Protein AF-E0VRS6-F1 (afdb_monomer_lite)

pLDDT: mean 79.09, std 10.43, range [53.69, 94.56]

Organism: Pediculus humanus subsp. corporis (NCBI:txid121224)

Secondary structure (DSSP, 8-state):
-HHHHHHHHHHHHHHHHHHHHHHHHHHHHHTTT-STTHHHHHHHHTTS-GGG---HHHHHS-SEEEEEEEEE-TTSPEEEEEEEEE-HHHHHHHHHHHHHHHHHHHHHHHHHHHHHHHHHHHH-TTHHHHHHHHH-TTS-HHHHHHHHHHS-HHHH--

Sequence (158 aa):
RHKLYALRYFFCEALCLVNIIGQLILMNNFFDGEFFSYGLRVMSFSNQPQEDRFDPMVYIFPRVTKCTFQKFGASGSIQTHDSLCILPLNIVNEKTYIFLWFWYIILATLLSALLIYRAVILAAPSVRPYILHRRNRMIPFDIAKAVSRKTDVGDWWI

Radius of gyration: 27.82 Å; chains: 1; bounding box: 61×30×82 Å

InterPro domains:
  IPR000990 Innexin [PF00876] (2-158)
  IPR000990 Innexin [PR01262] (9-23)
  IPR000990 Innexin [PR01262] (60-69)
  IPR000990 Innexin [PR01262] (85-101)
  IPR000990 Innexin [PS51013] (1-158)
  IPR000990 Innexin [PTHR11893] (4-141)

Structure (mmCIF, N/CA/C/O backbone):
data_AF-E0VRS6-F1
#
_entry.id   AF-E0VRS6-F1
#
loop_
_atom_site.group_PDB
_atom_site.id
_atom_site.type_symbol
_atom_site.label_atom_id
_atom_site.label_alt_id
_atom_site.label_comp_id
_atom_site.label_asym_id
_atom_site.label_entity_id
_atom_site.label_seq_id
_atom_site.pdbx_PDB_ins_code
_atom_site.Cartn_x
_atom_site.Cartn_y
_atom_site.Cartn_z
_atom_site.occupancy
_atom_site.B_iso_or_equiv
_atom_site.auth_seq_id
_atom_site.auth_comp_id
_atom_site.auth_asym_id
_atom_site.auth_atom_id
_atom_site.pdbx_PDB_model_num
ATOM 1 N N . ARG A 1 1 ? 29.070 -11.353 -14.156 1.00 55.56 1 ARG A N 1
ATOM 2 C CA . ARG A 1 1 ? 28.902 -11.139 -12.694 1.00 55.56 1 ARG A CA 1
ATOM 3 C C . ARG A 1 1 ? 27.833 -10.077 -12.388 1.00 55.56 1 ARG A C 1
ATOM 5 O O . ARG A 1 1 ? 26.964 -10.353 -11.574 1.00 55.56 1 ARG A O 1
ATOM 12 N N . HIS A 1 2 ? 27.809 -8.944 -13.102 1.00 69.56 2 HIS A N 1
ATOM 13 C CA . HIS A 1 2 ? 26.842 -7.846 -12.900 1.00 69.56 2 HIS A CA 1
ATOM 14 C C . HIS A 1 2 ? 25.370 -8.187 -13.231 1.00 69.56 2 HIS A C 1
ATOM 16 O O . HIS A 1 2 ? 24.470 -7.775 -12.507 1.00 69.56 2 HIS A O 1
ATOM 22 N N . LYS A 1 3 ? 25.107 -9.042 -14.233 1.00 68.38 3 LYS A N 1
ATOM 23 C CA . LYS A 1 3 ? 23.742 -9.511 -14.577 1.00 68.38 3 LYS A CA 1
ATOM 24 C C . LYS A 1 3 ? 23.002 -10.187 -13.421 1.00 68.38 3 LYS A C 1
ATOM 26 O O . LYS A 1 3 ? 21.825 -9.934 -13.199 1.00 68.38 3 LYS A O 1
ATOM 31 N N . LEU A 1 4 ? 23.702 -11.051 -12.685 1.00 76.81 4 LEU A N 1
ATOM 32 C CA . LEU A 1 4 ? 23.122 -11.794 -11.566 1.00 76.81 4 LEU A CA 1
ATOM 33 C C . LEU A 1 4 ? 22.774 -10.861 -10.399 1.00 76.81 4 LEU A C 1
ATOM 35 O O . LEU A 1 4 ? 21.781 -11.087 -9.718 1.00 76.81 4 LEU A O 1
ATOM 39 N N . TYR A 1 5 ? 23.569 -9.809 -10.189 1.00 79.31 5 TYR A N 1
ATOM 40 C CA . TYR A 1 5 ? 23.283 -8.786 -9.185 1.00 79.31 5 TYR A CA 1
ATOM 41 C C . TYR A 1 5 ? 22.017 -7.998 -9.543 1.00 79.31 5 TYR A C 1
ATOM 43 O O . TYR A 1 5 ? 21.110 -7.914 -8.720 1.00 79.31 5 TYR A O 1
ATOM 51 N N . ALA A 1 6 ? 21.907 -7.521 -10.788 1.00 76.38 6 ALA A N 1
ATOM 52 C CA . ALA A 1 6 ? 20.716 -6.818 -11.268 1.00 76.38 6 ALA A CA 1
ATOM 53 C C . ALA A 1 6 ? 19.447 -7.693 -11.193 1.00 76.38 6 ALA A C 1
ATOM 55 O O . ALA A 1 6 ? 18.408 -7.229 -10.732 1.00 76.38 6 ALA A O 1
ATOM 56 N N . LEU A 1 7 ? 19.541 -8.979 -11.564 1.00 79.31 7 LEU A N 1
ATOM 57 C CA . LEU A 1 7 ? 18.423 -9.924 -11.459 1.00 79.31 7 LEU A CA 1
ATOM 58 C C . LEU A 1 7 ? 17.988 -10.148 -10.001 1.00 79.31 7 LEU A C 1
ATOM 60 O O . LEU A 1 7 ? 16.798 -10.105 -9.702 1.00 79.31 7 LEU A O 1
ATOM 64 N N . ARG A 1 8 ? 18.944 -10.362 -9.084 1.00 84.81 8 ARG A N 1
ATOM 65 C CA . ARG A 1 8 ? 18.659 -10.517 -7.645 1.00 84.81 8 ARG A CA 1
ATOM 66 C C . ARG A 1 8 ? 18.030 -9.261 -7.052 1.00 84.81 8 ARG A C 1
ATOM 68 O O . ARG A 1 8 ? 17.135 -9.368 -6.222 1.00 84.81 8 ARG A O 1
ATOM 75 N N . TYR A 1 9 ? 18.482 -8.089 -7.485 1.00 84.69 9 TYR A N 1
ATOM 76 C CA . TYR A 1 9 ? 17.936 -6.820 -7.030 1.00 84.69 9 TYR A CA 1
ATOM 77 C C . TYR A 1 9 ? 16.493 -6.623 -7.507 1.00 84.69 9 TYR A C 1
ATOM 79 O O . TYR A 1 9 ? 15.621 -6.347 -6.690 1.00 84.69 9 TYR A O 1
ATOM 87 N N . PHE A 1 10 ? 16.212 -6.883 -8.787 1.00 83.75 10 PHE A N 1
ATOM 88 C CA . PHE A 1 10 ? 14.848 -6.845 -9.321 1.00 83.75 10 PHE A CA 1
ATOM 89 C C . PHE A 1 10 ? 13.918 -7.844 -8.617 1.00 83.75 10 PHE A C 1
ATOM 91 O O . PHE A 1 10 ? 12.785 -7.514 -8.280 1.00 83.75 10 PHE A O 1
ATOM 98 N N . PHE A 1 11 ? 14.413 -9.052 -8.337 1.00 87.56 11 PHE A N 1
ATOM 99 C CA . PHE A 1 11 ? 13.663 -10.049 -7.576 1.00 87.56 11 PHE A CA 1
ATOM 100 C C . PHE A 1 11 ? 13.345 -9.574 -6.150 1.00 87.56 11 PHE A C 1
ATOM 102 O O . PHE A 1 11 ? 12.219 -9.736 -5.688 1.00 87.56 11 PHE A O 1
ATOM 109 N N . CYS A 1 12 ? 14.304 -8.942 -5.469 1.00 90.44 12 CYS A N 1
ATOM 110 C CA . CYS A 1 12 ? 14.086 -8.356 -4.147 1.00 90.44 12 CYS A CA 1
ATOM 111 C C . CYS A 1 12 ? 13.010 -7.259 -4.185 1.00 90.44 12 CYS A C 1
ATOM 113 O O . CYS A 1 12 ? 12.115 -7.240 -3.347 1.00 90.44 12 CYS A O 1
ATOM 115 N N . GLU A 1 13 ? 13.032 -6.388 -5.194 1.00 88.88 13 GLU A N 1
ATOM 116 C CA . GLU A 1 13 ? 12.003 -5.353 -5.342 1.00 88.88 13 GLU A CA 1
ATOM 117 C C . GLU A 1 13 ? 10.617 -5.921 -5.636 1.00 88.88 13 GLU A C 1
ATOM 119 O O . GLU A 1 13 ? 9.629 -5.437 -5.083 1.00 88.88 13 GLU A O 1
ATOM 124 N N . ALA A 1 14 ? 10.536 -6.974 -6.451 1.00 88.81 14 ALA A N 1
ATOM 125 C CA . ALA A 1 14 ? 9.286 -7.688 -6.672 1.00 88.81 14 ALA A CA 1
ATOM 126 C C . ALA A 1 14 ? 8.756 -8.301 -5.364 1.00 88.81 14 ALA A C 1
ATOM 128 O O . ALA A 1 14 ? 7.570 -8.170 -5.067 1.00 88.81 14 ALA A O 1
ATOM 129 N N . LEU A 1 15 ? 9.626 -8.899 -4.541 1.00 93.31 15 LEU A N 1
ATOM 130 C CA . LEU A 1 15 ? 9.251 -9.404 -3.216 1.00 93.31 15 LEU A CA 1
ATOM 131 C C . LEU A 1 15 ? 8.773 -8.288 -2.280 1.00 93.31 15 LEU A C 1
ATOM 133 O O . LEU A 1 15 ? 7.792 -8.483 -1.567 1.00 93.31 15 LEU A O 1
ATOM 137 N N . CYS A 1 16 ? 9.409 -7.114 -2.301 1.00 93.06 16 CYS A N 1
ATOM 138 C CA . CYS A 1 16 ? 8.945 -5.951 -1.542 1.00 93.06 16 CYS A CA 1
ATOM 139 C C . CYS A 1 16 ? 7.541 -5.510 -1.981 1.00 93.06 16 CYS A C 1
ATOM 141 O O . CYS A 1 16 ? 6.705 -5.200 -1.133 1.00 93.06 16 CYS A O 1
ATOM 143 N N . LEU A 1 17 ? 7.253 -5.526 -3.286 1.00 91.62 17 LEU A N 1
ATOM 144 C CA . LEU A 1 17 ? 5.925 -5.194 -3.804 1.00 91.62 17 LEU A CA 1
ATOM 145 C C . LEU A 1 17 ? 4.882 -6.220 -3.346 1.00 91.62 17 LEU A C 1
ATOM 147 O O . LEU A 1 17 ? 3.822 -5.837 -2.857 1.00 91.62 17 LEU A O 1
ATOM 151 N N . VAL A 1 18 ? 5.201 -7.514 -3.443 1.00 94.44 18 VAL A N 1
ATOM 152 C CA . VAL A 1 18 ? 4.337 -8.597 -2.947 1.00 94.44 18 VAL A CA 1
ATOM 153 C C . VAL A 1 18 ? 4.099 -8.458 -1.444 1.00 94.44 18 VAL A C 1
ATOM 155 O O . VAL A 1 18 ? 2.973 -8.644 -0.995 1.00 94.44 18 VAL A O 1
ATOM 158 N N . ASN A 1 19 ? 5.120 -8.084 -0.667 1.00 94.56 19 ASN A N 1
ATOM 159 C CA . ASN A 1 19 ? 4.980 -7.857 0.768 1.00 94.56 19 ASN A CA 1
ATOM 160 C C . ASN A 1 19 ? 3.988 -6.726 1.060 1.00 94.56 19 ASN A C 1
ATOM 162 O O . ASN A 1 19 ? 3.049 -6.934 1.820 1.00 94.56 19 ASN A O 1
ATOM 166 N N . ILE A 1 20 ? 4.141 -5.567 0.412 1.00 93.94 20 ILE A N 1
ATOM 167 C CA . ILE A 1 20 ? 3.236 -4.425 0.609 1.00 93.94 20 ILE A CA 1
ATOM 168 C C . ILE A 1 20 ? 1.802 -4.787 0.204 1.00 93.94 20 ILE A C 1
ATOM 170 O O . ILE A 1 20 ? 0.871 -4.509 0.957 1.00 93.94 20 ILE A O 1
ATOM 174 N N . ILE A 1 21 ? 1.609 -5.451 -0.941 1.00 91.44 21 ILE A N 1
ATOM 175 C CA . ILE A 1 21 ? 0.281 -5.897 -1.391 1.00 91.44 21 ILE A CA 1
ATOM 176 C C . ILE A 1 21 ? -0.320 -6.898 -0.396 1.00 91.44 21 ILE A C 1
ATOM 178 O O . ILE A 1 21 ? -1.486 -6.774 -0.029 1.00 91.44 21 ILE A O 1
ATOM 182 N N . GLY A 1 22 ? 0.474 -7.859 0.079 1.00 93.88 22 GLY A N 1
ATOM 183 C CA . GLY A 1 22 ? 0.051 -8.827 1.085 1.00 93.88 22 GLY A CA 1
ATOM 184 C C . GLY A 1 22 ? -0.386 -8.155 2.386 1.00 93.88 22 GLY A C 1
ATOM 185 O O . GLY A 1 22 ? -1.451 -8.478 2.904 1.00 93.88 22 GLY A O 1
ATOM 186 N N . GLN A 1 23 ? 0.376 -7.170 2.869 1.00 91.94 23 GLN A N 1
ATOM 187 C CA . GLN A 1 23 ? 0.010 -6.388 4.052 1.00 91.94 23 GLN A CA 1
ATOM 188 C C . GLN A 1 23 ? -1.297 -5.612 3.838 1.00 91.94 23 GLN A C 1
ATOM 190 O O . GLN A 1 23 ? -2.152 -5.620 4.719 1.00 91.94 23 GLN A O 1
ATOM 195 N N . LEU A 1 24 ? -1.501 -5.006 2.662 1.00 90.38 24 LEU A N 1
ATOM 196 C CA . LEU A 1 24 ? -2.764 -4.339 2.323 1.00 90.38 24 LEU A CA 1
ATOM 197 C C . LEU A 1 24 ? -3.955 -5.306 2.318 1.00 90.38 24 LEU A C 1
ATOM 199 O O . LEU A 1 24 ? -5.012 -4.956 2.834 1.00 90.38 24 LEU A O 1
ATOM 203 N N . ILE A 1 25 ? -3.800 -6.513 1.764 1.00 90.56 25 ILE A N 1
ATOM 204 C CA . ILE A 1 25 ? -4.871 -7.523 1.723 1.00 90.56 25 ILE A CA 1
ATOM 205 C C . ILE A 1 25 ? -5.186 -8.044 3.125 1.00 90.56 25 ILE A C 1
ATOM 207 O O . ILE A 1 25 ? -6.355 -8.134 3.491 1.00 90.56 25 ILE A O 1
ATOM 211 N N . LEU A 1 26 ? -4.164 -8.367 3.923 1.00 91.31 26 LEU A N 1
ATOM 212 C CA . LEU A 1 26 ? -4.353 -8.808 5.307 1.00 91.31 26 LEU A CA 1
ATOM 213 C C . LEU A 1 26 ? -5.071 -7.741 6.130 1.00 91.31 26 LEU A C 1
ATOM 215 O O . LEU A 1 26 ? -6.011 -8.056 6.855 1.00 91.31 26 LEU A O 1
ATOM 219 N N . MET A 1 27 ? -4.676 -6.480 5.960 1.00 87.81 27 MET A N 1
ATOM 220 C CA . MET A 1 27 ? -5.334 -5.357 6.612 1.00 87.81 27 MET A CA 1
ATOM 221 C C . MET A 1 27 ? -6.784 -5.216 6.146 1.00 87.81 27 MET A C 1
ATOM 223 O O . MET A 1 27 ? -7.689 -5.071 6.958 1.00 87.81 27 MET A O 1
ATOM 227 N N . ASN A 1 28 ? -7.032 -5.342 4.844 1.00 88.25 28 ASN A N 1
ATOM 228 C CA . ASN A 1 28 ? -8.381 -5.314 4.299 1.00 88.25 28 ASN A CA 1
ATOM 229 C C . ASN A 1 28 ? -9.273 -6.423 4.861 1.00 88.25 28 ASN A C 1
ATOM 231 O O . ASN A 1 28 ? -10.417 -6.153 5.203 1.00 88.25 28 ASN A O 1
ATOM 235 N N . ASN A 1 29 ? -8.742 -7.634 5.025 1.00 87.31 29 ASN A N 1
ATOM 236 C CA . ASN A 1 29 ? -9.475 -8.741 5.635 1.00 87.31 29 ASN A CA 1
ATOM 237 C C . ASN A 1 29 ? -9.715 -8.529 7.135 1.00 87.31 29 ASN A C 1
ATOM 239 O O . ASN A 1 29 ? -10.755 -8.929 7.639 1.00 87.31 29 ASN A O 1
ATOM 243 N N . PHE A 1 30 ? -8.785 -7.886 7.847 1.00 85.50 30 PHE A N 1
ATOM 244 C CA . PHE A 1 30 ? -8.973 -7.526 9.255 1.00 85.50 30 PHE A CA 1
ATOM 245 C C . PHE A 1 30 ? -10.100 -6.496 9.453 1.00 85.50 30 PHE A C 1
ATOM 247 O O . PHE A 1 30 ? -10.757 -6.491 10.488 1.00 85.50 30 PHE A O 1
ATOM 254 N N . PHE A 1 31 ? -10.334 -5.646 8.451 1.00 81.44 31 PHE A N 1
ATOM 255 C CA . PHE A 1 31 ? -11.354 -4.594 8.446 1.00 81.44 31 PHE A CA 1
ATOM 256 C C . PHE A 1 31 ? -12.641 -4.970 7.699 1.00 81.44 31 PHE A C 1
ATOM 258 O O . PHE A 1 31 ? -13.343 -4.076 7.226 1.00 81.44 31 PHE A O 1
ATOM 265 N N . ASP A 1 32 ? -12.929 -6.264 7.537 1.00 80.94 32 ASP A N 1
ATOM 266 C CA . ASP A 1 32 ? -14.120 -6.760 6.827 1.00 80.94 32 ASP A CA 1
ATOM 267 C C . ASP A 1 32 ? -14.294 -6.178 5.406 1.00 80.94 32 ASP A C 1
ATOM 269 O O . ASP A 1 32 ? -15.400 -5.985 4.909 1.00 80.94 32 ASP A O 1
ATOM 273 N N . GLY A 1 33 ? -13.186 -5.897 4.713 1.00 79.25 33 GLY A N 1
ATOM 274 C CA . GLY A 1 33 ? -13.191 -5.416 3.329 1.00 79.25 33 GLY A CA 1
ATOM 275 C C . GLY A 1 33 ? -13.227 -3.895 3.158 1.00 79.25 33 GLY A C 1
ATOM 276 O O . GLY A 1 33 ? -13.181 -3.404 2.031 1.00 79.25 33 GLY A O 1
ATOM 277 N N . GLU A 1 34 ? -13.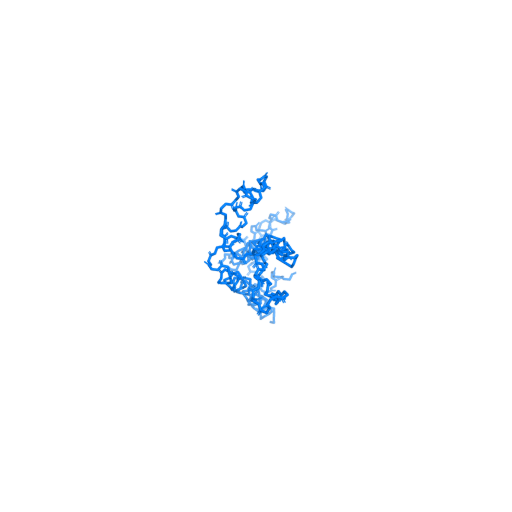261 -3.136 4.252 1.00 77.88 34 GLU A N 1
ATOM 278 C CA . GLU A 1 34 ? -13.482 -1.685 4.223 1.00 77.88 34 GLU A CA 1
ATOM 279 C C . GLU A 1 34 ? -12.179 -0.855 4.241 1.00 77.88 34 GLU A C 1
ATOM 281 O O . GLU A 1 34 ? -12.220 0.381 4.236 1.00 77.88 34 GLU A O 1
ATOM 286 N N . PHE A 1 35 ? -11.003 -1.502 4.232 1.00 79.94 35 PHE A N 1
ATOM 287 C CA . PHE A 1 35 ? -9.706 -0.819 4.363 1.00 79.94 35 PHE A CA 1
ATOM 288 C C . PHE A 1 35 ? -9.301 -0.034 3.111 1.00 79.94 35 PHE A C 1
ATOM 290 O O . PHE A 1 35 ? -8.678 1.016 3.219 1.00 79.94 35 PHE A O 1
ATOM 297 N N . PHE A 1 36 ? -9.643 -0.479 1.900 1.00 76.38 36 PHE A N 1
ATOM 298 C CA . PHE A 1 36 ? -9.265 0.270 0.690 1.00 76.38 36 PHE A CA 1
ATOM 299 C C . PHE A 1 36 ? -9.986 1.621 0.581 1.00 76.38 36 PHE A C 1
ATOM 301 O O . PHE A 1 36 ? -9.369 2.634 0.254 1.00 76.38 36 PHE A O 1
ATOM 308 N N . SER A 1 37 ? -11.277 1.654 0.908 1.00 73.88 37 SER A N 1
ATOM 309 C CA . SER A 1 37 ? -12.121 2.857 0.900 1.00 73.88 37 SER A CA 1
ATOM 310 C C . SER A 1 37 ? -11.944 3.723 2.155 1.00 73.88 37 SER A C 1
ATOM 312 O O . SER A 1 37 ? -12.509 4.814 2.244 1.00 73.88 37 SER A O 1
ATOM 314 N N . TYR A 1 38 ? -11.157 3.258 3.126 1.00 74.06 38 TYR A N 1
ATOM 315 C CA . TYR A 1 38 ? -10.906 3.923 4.399 1.00 74.06 38 TYR A CA 1
ATOM 316 C C . TYR A 1 38 ? -10.280 5.314 4.246 1.00 74.06 38 TYR A C 1
ATOM 318 O O . TYR A 1 38 ? -10.893 6.303 4.642 1.00 74.06 38 TYR A O 1
ATOM 326 N N . GLY A 1 39 ? -9.098 5.429 3.629 1.00 71.75 39 GLY A N 1
ATOM 327 C CA . GLY A 1 39 ? -8.414 6.723 3.523 1.00 71.75 39 GLY A CA 1
ATOM 328 C C . GLY A 1 39 ? -9.165 7.753 2.680 1.00 71.75 39 GLY A C 1
ATOM 329 O O . GLY A 1 39 ? -9.154 8.938 3.007 1.00 71.75 39 GLY A O 1
ATOM 330 N N . LEU A 1 40 ? -9.889 7.308 1.648 1.00 73.25 40 LEU A N 1
ATOM 331 C CA . LEU A 1 40 ? -10.747 8.179 0.838 1.00 73.25 40 LEU A CA 1
ATOM 332 C C . LEU A 1 40 ? -11.913 8.757 1.658 1.00 73.25 40 LEU A C 1
ATOM 334 O O . LEU A 1 40 ? -12.173 9.956 1.576 1.00 73.25 40 LEU A O 1
ATOM 338 N N . ARG A 1 41 ? -12.568 7.938 2.492 1.00 72.38 41 ARG A N 1
ATOM 339 C CA . ARG A 1 41 ? -13.662 8.385 3.372 1.00 72.38 41 ARG A CA 1
ATOM 340 C C . ARG A 1 41 ? -13.173 9.267 4.517 1.00 72.38 41 ARG A C 1
ATOM 342 O O . ARG A 1 41 ? -13.797 10.274 4.835 1.00 72.38 41 ARG A O 1
ATOM 349 N N . VAL A 1 42 ? -12.018 8.961 5.105 1.00 70.56 42 VAL A N 1
ATOM 350 C CA . VAL A 1 42 ? -11.433 9.804 6.160 1.00 70.56 42 VAL A CA 1
ATOM 351 C C . VAL A 1 42 ? -11.120 11.211 5.635 1.00 70.56 42 VAL A C 1
ATOM 353 O O . VAL A 1 42 ? -11.362 12.188 6.342 1.00 70.56 42 VAL A O 1
ATOM 356 N N . MET A 1 43 ? -10.659 11.344 4.385 1.00 67.88 43 MET A N 1
ATOM 357 C CA . MET A 1 43 ? -10.444 12.658 3.765 1.00 67.88 43 MET A CA 1
ATOM 358 C C . MET A 1 43 ? -11.747 13.432 3.529 1.00 67.88 43 MET A C 1
ATOM 360 O O . MET A 1 43 ? -11.760 14.645 3.729 1.00 67.88 43 MET A O 1
ATOM 364 N N . SER A 1 44 ? -12.842 12.765 3.141 1.00 68.19 44 SER A N 1
ATOM 365 C CA . SER A 1 44 ? -14.128 13.438 2.906 1.00 68.19 44 SER A CA 1
ATOM 366 C C . SER A 1 44 ? -14.837 13.845 4.196 1.00 68.19 44 SER A C 1
ATOM 368 O O . SER A 1 44 ? -15.495 14.882 4.232 1.00 68.19 44 SER A O 1
ATOM 370 N N . PHE A 1 45 ? -14.690 13.057 5.264 1.00 64.81 45 PHE A N 1
ATOM 371 C CA . PHE A 1 45 ? -15.409 13.279 6.519 1.00 64.81 45 PHE A CA 1
ATOM 372 C C . PHE A 1 45 ? -14.585 13.966 7.605 1.00 64.81 45 PHE A C 1
ATOM 374 O O . PHE A 1 45 ? -15.158 14.283 8.643 1.00 64.81 45 PHE A O 1
ATOM 381 N N . SER A 1 46 ? -13.296 14.260 7.374 1.00 59.56 46 SER A N 1
ATOM 382 C CA . SER A 1 46 ? -12.334 14.811 8.352 1.00 59.56 46 SER A CA 1
ATOM 383 C C . SER A 1 46 ? -12.900 15.905 9.277 1.00 59.56 46 SER A C 1
ATOM 385 O O . SER A 1 46 ? -12.613 15.900 10.472 1.00 59.56 46 SER A O 1
ATOM 387 N N . ASN A 1 47 ? -13.776 16.775 8.763 1.00 59.06 47 ASN A N 1
ATOM 388 C CA . ASN A 1 47 ? -14.346 17.908 9.501 1.00 59.06 47 ASN A CA 1
ATOM 389 C C . ASN A 1 47 ? -15.626 17.617 10.310 1.00 59.06 47 ASN A C 1
ATOM 391 O O . ASN A 1 47 ? -16.074 18.495 11.041 1.00 59.06 47 ASN A O 1
ATOM 395 N N . GLN A 1 48 ? -16.238 16.435 10.194 1.00 65.06 48 GLN A N 1
ATOM 396 C CA . GLN A 1 48 ? -17.463 16.106 10.937 1.00 65.06 48 GLN A CA 1
ATOM 397 C C . GLN A 1 48 ? -17.158 15.381 12.255 1.00 65.06 48 GLN A C 1
ATOM 399 O O . GLN A 1 48 ? -16.328 14.471 12.256 1.00 65.06 48 GLN A O 1
ATOM 404 N N . PRO A 1 49 ? -17.814 15.726 13.376 1.00 61.81 49 PRO A N 1
ATOM 405 C CA . PRO A 1 49 ? -17.699 14.961 14.610 1.00 61.81 49 PRO A CA 1
ATOM 406 C C . PRO A 1 49 ? -18.219 13.532 14.401 1.00 61.81 49 PRO A C 1
ATOM 408 O O . PRO A 1 49 ? -19.248 13.302 13.778 1.00 61.81 49 PRO A O 1
ATOM 411 N N . GLN A 1 50 ? -17.485 12.555 14.929 1.00 59.34 50 GLN A N 1
ATOM 412 C CA . GLN A 1 50 ? -17.754 11.122 14.744 1.00 59.34 50 GLN A CA 1
ATOM 413 C C . GLN A 1 50 ? -19.102 10.662 15.340 1.00 59.34 50 GLN A C 1
ATOM 415 O O . GLN A 1 50 ? -19.551 9.572 15.009 1.00 59.34 50 GLN A O 1
ATOM 420 N N . GLU A 1 51 ? -19.741 11.463 16.201 1.00 60.25 51 GLU A N 1
ATOM 421 C CA . GLU A 1 51 ? -21.071 11.163 16.761 1.00 60.25 51 GLU A CA 1
ATOM 422 C C . GLU A 1 51 ? -22.183 11.199 15.699 1.00 60.25 51 GLU A C 1
ATOM 424 O O . GLU A 1 51 ? -23.141 10.444 15.814 1.00 60.25 51 GLU A O 1
ATOM 429 N N . ASP A 1 52 ? -21.998 11.976 14.625 1.00 60.47 52 ASP A N 1
ATOM 430 C CA . ASP A 1 52 ? -22.909 12.039 13.469 1.00 60.47 52 ASP A CA 1
ATOM 431 C C . ASP A 1 52 ? -22.468 11.134 12.301 1.00 60.47 52 ASP A C 1
ATOM 433 O O . ASP A 1 52 ? -23.088 11.120 11.234 1.00 60.47 52 ASP A O 1
ATOM 437 N N . ARG A 1 53 ? -21.376 10.372 12.459 1.00 64.81 53 ARG A N 1
ATOM 438 C CA . ARG A 1 53 ? -20.829 9.529 11.387 1.00 64.81 53 ARG A CA 1
ATOM 439 C C . ARG A 1 53 ? -21.366 8.098 11.470 1.00 64.81 53 ARG A C 1
ATOM 441 O O . ARG A 1 53 ? -21.010 7.348 12.375 1.00 64.81 53 ARG A O 1
ATOM 448 N N . PHE A 1 54 ? -22.119 7.676 10.454 1.00 59.75 54 PHE A N 1
ATOM 449 C CA . PHE A 1 54 ? -22.569 6.287 10.247 1.00 59.75 54 PHE A CA 1
ATOM 450 C C . PHE A 1 54 ? -21.527 5.431 9.505 1.00 59.75 54 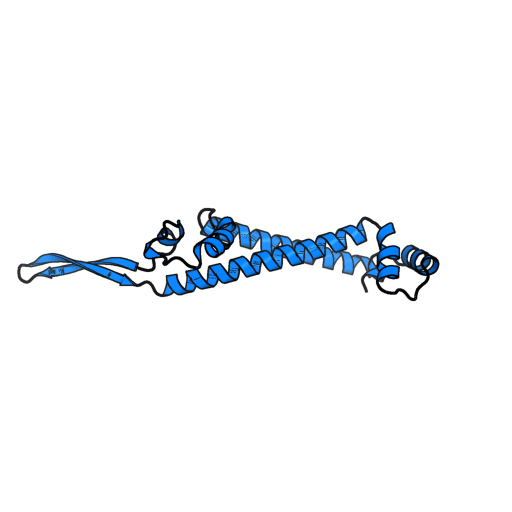PHE A C 1
ATOM 452 O O . PHE A 1 54 ? -21.856 4.675 8.591 1.00 59.75 54 PHE A O 1
ATOM 459 N N . ASP A 1 55 ? -20.252 5.560 9.867 1.00 64.75 55 ASP A N 1
ATOM 460 C CA . ASP A 1 55 ? -19.206 4.741 9.257 1.00 64.75 55 ASP A CA 1
ATOM 461 C C . ASP A 1 55 ? -19.160 3.347 9.910 1.00 64.75 55 ASP A C 1
ATOM 463 O O . ASP A 1 55 ? -19.249 3.248 11.140 1.00 64.75 55 ASP A O 1
ATOM 467 N N . PRO A 1 56 ? -18.896 2.266 9.147 1.00 62.84 56 PRO A N 1
ATOM 468 C CA . PRO A 1 56 ? -18.672 0.920 9.69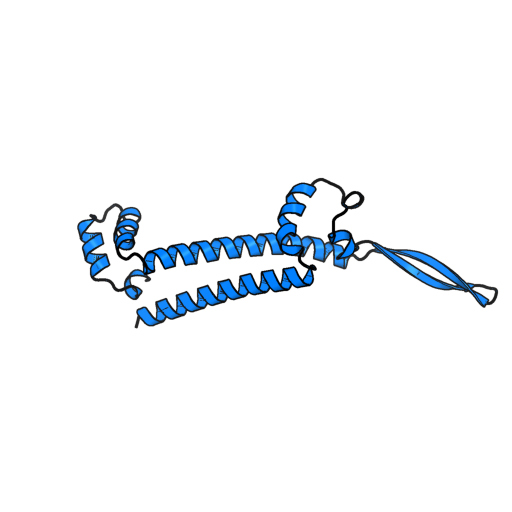6 1.00 62.84 56 PRO A CA 1
ATOM 469 C C . PRO A 1 56 ? -17.514 0.869 10.715 1.00 62.84 56 PRO A C 1
ATOM 471 O O . PRO A 1 56 ? -17.411 -0.055 11.516 1.00 62.84 56 PRO A O 1
ATOM 474 N N . MET A 1 57 ? -16.675 1.907 10.762 1.00 59.28 57 MET A N 1
ATOM 475 C CA . MET A 1 57 ? -15.637 2.099 11.776 1.00 59.28 57 MET A CA 1
ATOM 476 C C . MET A 1 57 ? -16.162 2.297 13.201 1.00 59.28 57 MET A C 1
ATOM 478 O O . MET A 1 57 ? -15.487 1.875 14.134 1.00 59.28 57 MET A O 1
ATOM 482 N N . VAL A 1 58 ? -17.348 2.887 13.399 1.00 67.88 58 VAL A N 1
ATOM 483 C CA . VAL A 1 58 ? -17.942 2.994 14.749 1.00 67.88 58 VAL A CA 1
ATOM 484 C C . VAL A 1 58 ? -18.242 1.601 15.312 1.00 67.88 58 VAL A C 1
ATOM 486 O O . VAL A 1 58 ? -18.145 1.386 16.519 1.00 67.88 58 VAL A O 1
ATOM 489 N N . TYR A 1 59 ? -18.544 0.649 14.426 1.00 68.38 59 TYR A N 1
ATOM 490 C CA . TYR A 1 59 ? -18.790 -0.745 14.772 1.00 68.38 59 TYR A CA 1
ATOM 491 C C . TYR A 1 59 ? -17.491 -1.530 15.011 1.00 68.38 59 TYR A C 1
ATOM 493 O O . TYR A 1 59 ? -17.400 -2.272 15.986 1.00 68.38 59 TYR A O 1
ATOM 501 N N . ILE A 1 60 ? -16.469 -1.330 14.171 1.00 72.31 60 ILE A N 1
ATOM 502 C CA . ILE A 1 60 ? -15.180 -2.038 14.284 1.00 72.31 60 ILE A CA 1
ATOM 503 C C . ILE A 1 60 ? -14.350 -1.516 15.471 1.00 72.31 60 ILE A C 1
ATOM 505 O O . ILE A 1 60 ? -13.724 -2.298 16.186 1.00 72.31 60 ILE A O 1
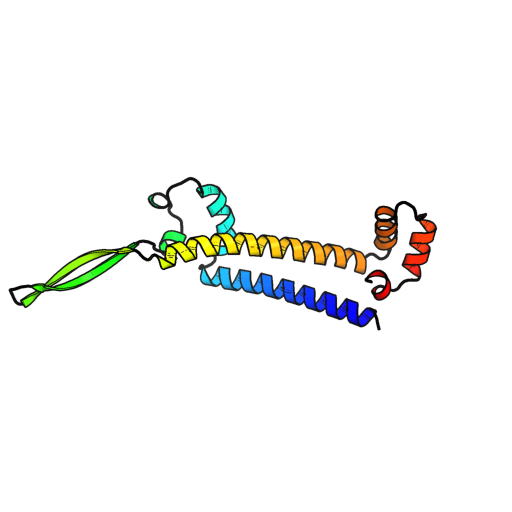ATOM 509 N N . PHE A 1 61 ? -14.364 -0.200 15.718 1.00 73.81 61 PHE A N 1
ATOM 510 C CA . PHE A 1 61 ? -13.608 0.446 16.791 1.00 73.81 61 PHE A CA 1
ATOM 511 C C . PHE A 1 61 ? -14.484 1.326 17.708 1.00 73.81 61 PHE A C 1
ATOM 513 O O . PHE A 1 61 ? -14.357 2.556 17.714 1.00 73.81 61 PHE A O 1
ATOM 520 N N . PRO A 1 62 ? -15.337 0.731 18.565 1.00 79.50 62 PRO A N 1
ATOM 521 C CA . PRO A 1 62 ? -16.126 1.491 19.527 1.00 79.50 62 PRO A CA 1
ATOM 522 C C . PRO A 1 62 ? -15.225 2.189 20.553 1.00 79.50 62 PRO A C 1
ATOM 524 O O . PRO A 1 62 ? -14.440 1.558 21.266 1.00 79.50 62 PRO A O 1
ATOM 527 N N . ARG A 1 63 ? -15.344 3.514 20.650 1.00 79.31 63 ARG A N 1
ATOM 528 C CA . ARG A 1 63 ? -14.638 4.319 21.666 1.00 79.31 63 ARG A CA 1
ATOM 529 C C . ARG A 1 63 ? -15.373 4.324 23.003 1.00 79.31 63 ARG A C 1
ATOM 531 O O . ARG A 1 63 ? -14.749 4.554 24.035 1.00 79.31 63 ARG A O 1
ATOM 538 N N . VAL A 1 64 ? -16.675 4.040 22.974 1.00 82.38 64 VAL A N 1
ATOM 539 C CA . VAL A 1 64 ? -17.546 3.901 24.143 1.00 82.38 64 VAL A CA 1
ATOM 540 C C . VAL A 1 64 ? -18.317 2.587 24.060 1.00 82.38 64 VAL A C 1
ATOM 542 O O . VAL A 1 64 ? -18.754 2.191 22.983 1.00 82.38 64 VAL A O 1
ATOM 545 N N . THR A 1 65 ? -18.472 1.897 25.186 1.00 84.94 65 THR A N 1
ATOM 546 C CA . THR A 1 65 ? -19.237 0.648 25.287 1.00 84.94 65 THR A CA 1
ATOM 547 C C . THR A 1 65 ? -20.104 0.639 26.542 1.00 84.94 65 THR A C 1
ATOM 549 O O . THR A 1 65 ? -19.790 1.308 27.529 1.00 84.94 65 THR A O 1
ATOM 552 N N . LYS A 1 66 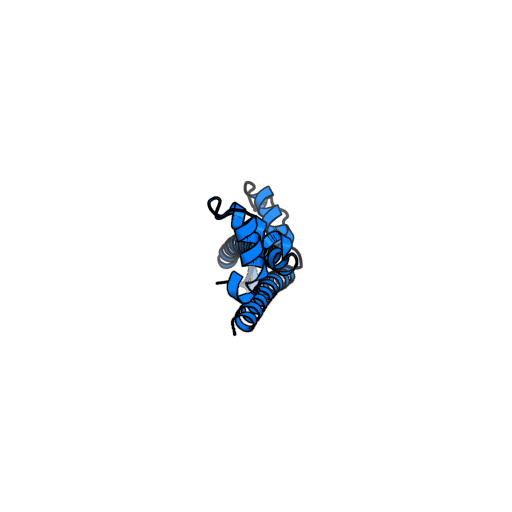? -21.204 -0.118 26.514 1.00 86.31 66 LYS A N 1
ATOM 553 C CA . LYS A 1 66 ? -22.081 -0.321 27.669 1.00 86.31 66 LYS A CA 1
ATOM 554 C C . LYS A 1 66 ? -21.511 -1.441 28.540 1.00 86.31 66 LYS A C 1
ATOM 556 O O . LYS A 1 66 ? -21.486 -2.597 28.130 1.00 86.31 66 LYS A O 1
ATOM 561 N N . CYS A 1 67 ? -21.100 -1.103 29.754 1.00 87.25 67 CYS A N 1
ATOM 562 C CA . CYS A 1 67 ? -20.685 -2.061 30.769 1.00 87.25 67 CYS A CA 1
ATOM 563 C C . CYS A 1 67 ? -21.832 -2.307 31.755 1.00 87.25 67 CYS A C 1
ATOM 565 O O . CYS A 1 67 ? -22.294 -1.375 32.419 1.00 87.25 67 CYS A O 1
ATOM 567 N N . THR A 1 68 ? -22.266 -3.564 31.867 1.00 87.94 68 THR A N 1
ATOM 568 C CA . THR A 1 68 ? -23.292 -4.006 32.820 1.00 87.94 68 THR A CA 1
ATOM 569 C C . THR A 1 68 ? -22.627 -4.516 34.097 1.00 87.94 68 THR A C 1
ATOM 571 O O . THR A 1 68 ? -21.987 -5.569 34.090 1.00 87.94 68 THR A O 1
ATOM 574 N N . PHE A 1 69 ? -22.790 -3.802 35.206 1.00 85.75 69 PHE A N 1
ATOM 575 C CA . PHE A 1 69 ? -22.310 -4.229 36.517 1.00 85.75 69 PHE A CA 1
ATOM 576 C C . PHE A 1 69 ? -23.451 -4.861 37.309 1.00 85.75 69 PHE A C 1
ATOM 578 O O . PHE A 1 69 ? -24.473 -4.224 37.549 1.00 85.75 69 PHE A O 1
ATOM 585 N N . GLN A 1 70 ? -23.279 -6.106 37.743 1.00 86.94 70 GLN A N 1
ATOM 586 C CA . GLN A 1 70 ? -24.253 -6.785 38.597 1.00 86.94 70 GLN A CA 1
ATOM 587 C C . GLN A 1 70 ? -23.795 -6.682 40.054 1.00 86.94 70 GLN A C 1
ATOM 589 O O . GLN A 1 70 ? -22.699 -7.129 40.393 1.00 86.94 70 GLN A O 1
ATOM 594 N N . LYS A 1 71 ? -24.612 -6.068 40.915 1.00 83.75 71 LYS A N 1
ATOM 595 C CA . LYS A 1 71 ? -24.378 -5.990 42.365 1.00 83.75 71 LYS A CA 1
ATOM 596 C C . LYS A 1 71 ? -25.547 -6.602 43.127 1.00 83.75 71 LYS A C 1
ATOM 598 O O . LYS A 1 71 ? -26.684 -6.550 42.673 1.00 83.75 71 LYS A O 1
ATOM 603 N N . PHE A 1 72 ? -25.275 -7.145 44.309 1.00 86.62 72 PHE A N 1
ATOM 604 C CA . PHE A 1 72 ? -26.316 -7.624 45.217 1.00 86.62 72 PHE A CA 1
ATOM 605 C C . PHE A 1 72 ? -26.815 -6.466 46.087 1.00 86.62 72 PHE A C 1
ATOM 607 O O . PHE A 1 72 ? -26.022 -5.794 46.748 1.00 86.62 72 PHE A O 1
ATOM 614 N N . GLY A 1 73 ? -28.121 -6.205 46.049 1.00 83.88 73 GLY A N 1
ATOM 615 C CA . GLY A 1 73 ? -28.766 -5.192 46.882 1.00 83.88 73 GLY A CA 1
ATOM 616 C C . GLY A 1 73 ? -28.954 -5.657 48.329 1.00 83.88 73 GLY A C 1
ATOM 617 O O . GLY A 1 73 ? -28.799 -6.835 48.645 1.00 83.88 73 GLY A O 1
ATOM 618 N N . ALA A 1 74 ? -29.366 -4.740 49.210 1.00 79.69 74 ALA A N 1
ATOM 619 C CA . ALA A 1 74 ? -29.591 -5.020 50.637 1.00 79.69 74 ALA A CA 1
ATOM 620 C C . ALA A 1 74 ? -30.634 -6.128 50.911 1.00 79.69 74 ALA A C 1
ATOM 622 O O . ALA A 1 74 ? -30.629 -6.725 51.982 1.00 79.69 74 ALA A O 1
ATOM 623 N N . SER A 1 75 ? -31.501 -6.427 49.937 1.00 85.75 75 SER A N 1
ATOM 624 C CA . SER A 1 75 ? -32.502 -7.503 49.999 1.00 85.75 75 SER A CA 1
ATOM 625 C C . SER A 1 75 ? -32.021 -8.842 49.404 1.00 85.75 75 SER A C 1
ATOM 627 O O . SER A 1 75 ? -32.826 -9.760 49.270 1.00 85.75 75 SER A O 1
ATOM 629 N N . GLY A 1 76 ? -30.757 -8.962 48.977 1.00 83.50 76 GLY A N 1
ATOM 630 C CA . GLY A 1 76 ? -30.233 -10.156 48.292 1.00 83.50 76 GLY A CA 1
ATOM 631 C C . GLY A 1 76 ? -30.634 -10.287 46.814 1.00 83.50 76 GLY A C 1
ATOM 632 O O . GLY A 1 76 ? -30.245 -11.252 46.161 1.00 83.50 76 GLY A O 1
ATOM 633 N N . SER A 1 77 ? -31.376 -9.323 46.258 1.00 85.06 77 SER A N 1
ATOM 634 C CA . SER A 1 77 ? -31.718 -9.277 44.832 1.00 85.06 77 SER A CA 1
ATOM 635 C C . SER A 1 77 ? -30.561 -8.741 43.980 1.00 85.06 77 SER A C 1
ATOM 637 O O . SER A 1 77 ? -29.797 -7.874 44.414 1.00 85.06 77 SER A O 1
ATOM 639 N N . ILE A 1 78 ? -30.428 -9.256 42.753 1.00 86.00 78 ILE A N 1
ATOM 640 C CA . ILE A 1 78 ? -29.449 -8.772 41.769 1.00 86.00 78 ILE A CA 1
ATOM 641 C C . ILE A 1 78 ? -29.946 -7.434 41.208 1.00 86.00 78 ILE A C 1
ATOM 643 O O . ILE A 1 78 ? -31.003 -7.367 40.588 1.00 86.00 78 ILE A O 1
ATOM 647 N N . GLN A 1 79 ? -29.173 -6.374 41.428 1.00 83.25 79 GLN A N 1
ATOM 648 C CA . GLN A 1 79 ? -29.360 -5.041 40.860 1.00 83.25 79 GLN A CA 1
ATOM 649 C C . GLN A 1 79 ? -28.352 -4.849 39.721 1.00 83.25 79 GLN A C 1
ATOM 651 O O . GLN A 1 79 ? -27.135 -4.933 39.923 1.00 83.25 79 GLN A O 1
ATOM 656 N N . THR A 1 80 ? -28.853 -4.609 38.511 1.00 84.94 80 THR A N 1
ATOM 657 C CA . THR A 1 80 ? -28.034 -4.334 37.325 1.00 84.94 80 THR A CA 1
ATOM 658 C C . THR A 1 80 ? -27.817 -2.832 37.177 1.00 84.94 80 THR A C 1
ATOM 660 O O . THR A 1 80 ? -28.777 -2.078 37.027 1.00 84.94 80 THR A O 1
ATOM 663 N N . HIS A 1 81 ? -26.560 -2.398 37.187 1.00 85.62 81 HIS A N 1
ATOM 664 C CA . HIS A 1 81 ? -26.160 -1.021 36.924 1.00 85.62 81 HIS A CA 1
ATOM 665 C C . HIS A 1 81 ? -25.492 -0.919 35.560 1.00 85.62 81 HIS A C 1
ATOM 667 O O . HIS A 1 81 ? -24.436 -1.507 35.319 1.00 85.62 81 HIS A O 1
ATOM 673 N N . ASP A 1 82 ? -26.100 -0.130 34.686 1.00 87.19 82 ASP A N 1
ATOM 674 C CA . ASP A 1 82 ? -25.564 0.171 33.370 1.00 87.19 82 ASP A CA 1
ATOM 675 C C . ASP A 1 82 ? -24.680 1.415 33.445 1.00 87.19 82 ASP A C 1
ATOM 677 O O . ASP A 1 82 ? -25.105 2.468 33.916 1.00 87.19 82 ASP A O 1
ATOM 681 N N . SER A 1 83 ? -23.445 1.300 32.968 1.00 85.44 83 SER A N 1
ATOM 682 C CA . SER A 1 83 ? -22.511 2.425 32.877 1.00 85.44 83 SER A CA 1
ATOM 683 C C . SER A 1 83 ? -21.844 2.467 31.507 1.00 85.44 83 SER A C 1
ATOM 685 O O . SER A 1 83 ? -21.734 1.448 30.822 1.00 85.44 83 SER A O 1
ATOM 687 N N . LEU A 1 84 ? -21.401 3.655 31.104 1.00 86.25 84 LEU A N 1
ATOM 688 C CA . LEU A 1 84 ? -20.629 3.847 29.883 1.00 86.25 84 LEU A CA 1
ATOM 689 C C . LEU A 1 84 ? -19.134 3.731 30.203 1.00 86.25 84 LEU A C 1
ATOM 691 O O . LEU A 1 84 ? -18.623 4.418 31.085 1.00 86.25 84 LEU A O 1
ATOM 695 N N . CYS A 1 85 ? -18.439 2.866 29.471 1.00 86.81 85 CYS A N 1
ATOM 696 C CA . CYS A 1 85 ? -16.997 2.660 29.545 1.00 86.81 85 CYS A CA 1
ATOM 697 C C . CYS A 1 85 ? -16.322 3.247 28.305 1.00 86.81 85 CYS A C 1
ATOM 699 O O . CYS A 1 85 ? -16.817 3.065 27.195 1.00 86.81 85 CYS A O 1
ATOM 701 N N . ILE A 1 86 ? -15.167 3.887 28.478 1.00 87.44 86 ILE A N 1
ATOM 702 C CA . ILE A 1 86 ? -14.358 4.416 27.372 1.00 87.44 86 ILE A CA 1
ATOM 703 C C . ILE A 1 86 ? -13.212 3.440 27.083 1.00 87.44 86 ILE A C 1
ATOM 705 O O . ILE A 1 86 ? -12.535 2.994 28.009 1.00 87.44 86 ILE A O 1
ATOM 709 N N . LEU A 1 87 ? -12.976 3.127 25.806 1.00 86.50 87 LEU A N 1
ATOM 710 C CA . LEU A 1 87 ? -11.854 2.305 25.339 1.00 86.50 87 LEU A CA 1
ATOM 711 C C . LEU A 1 87 ? -10.774 3.201 24.704 1.00 86.50 87 LEU A C 1
ATOM 713 O O . LEU A 1 87 ? -10.792 3.425 23.489 1.00 86.50 87 LEU A O 1
ATOM 717 N N . PRO A 1 88 ? -9.801 3.706 25.488 1.00 83.38 88 PRO A N 1
ATOM 718 C CA . PRO A 1 88 ? -8.765 4.601 24.968 1.00 83.38 88 PRO A CA 1
ATOM 719 C C . PRO A 1 88 ? -7.867 3.926 23.921 1.00 83.38 88 PRO A C 1
ATOM 721 O O . PRO A 1 88 ? -7.385 4.595 23.010 1.00 83.38 88 PRO A O 1
ATOM 724 N N . LEU A 1 89 ? -7.692 2.599 23.994 1.00 84.50 89 LEU A N 1
ATOM 725 C CA . LEU A 1 89 ? -6.919 1.834 23.007 1.00 84.50 89 LEU A CA 1
ATOM 726 C C . LEU A 1 89 ? -7.482 1.977 21.585 1.00 84.50 89 LEU A C 1
ATOM 728 O O . LEU A 1 89 ? -6.718 2.085 20.629 1.00 84.50 89 LEU A O 1
ATOM 732 N N . ASN A 1 90 ? -8.809 2.025 21.440 1.00 85.12 90 ASN A N 1
ATOM 733 C CA . ASN A 1 90 ? -9.443 2.144 20.127 1.00 85.12 90 ASN A CA 1
ATOM 734 C C . ASN A 1 90 ? -9.227 3.510 19.486 1.00 85.12 90 ASN A C 1
ATOM 736 O O . ASN A 1 90 ? -9.119 3.600 18.270 1.00 85.12 90 ASN A O 1
ATOM 740 N N . ILE A 1 91 ? -9.111 4.559 20.300 1.00 84.19 91 ILE A N 1
ATOM 741 C CA . ILE A 1 91 ? -8.810 5.911 19.822 1.00 84.19 91 ILE A CA 1
ATOM 742 C C . ILE A 1 91 ? -7.406 5.946 19.211 1.00 84.19 91 ILE A C 1
ATOM 744 O O . ILE A 1 91 ? -7.205 6.523 18.144 1.00 84.19 91 ILE A O 1
ATOM 748 N N . VAL A 1 92 ? -6.435 5.311 19.873 1.00 87.94 92 VAL A N 1
ATOM 749 C CA . VAL A 1 92 ? -5.056 5.220 19.373 1.00 87.94 92 VAL A CA 1
ATOM 750 C C . VAL A 1 92 ? -5.015 4.406 18.083 1.00 87.94 92 VAL A C 1
ATOM 752 O O . VAL A 1 92 ? -4.471 4.881 17.087 1.00 87.94 92 VAL A O 1
ATOM 755 N N . ASN A 1 93 ? -5.654 3.233 18.073 1.00 86.31 93 ASN A N 1
ATOM 756 C CA . ASN A 1 93 ? -5.737 2.378 16.891 1.00 86.31 93 ASN A CA 1
ATOM 757 C C . ASN A 1 93 ? -6.351 3.123 15.702 1.00 86.31 93 ASN A C 1
ATOM 759 O O . ASN A 1 93 ? -5.758 3.125 14.625 1.00 86.31 93 ASN A O 1
ATOM 763 N N . GLU A 1 94 ? -7.478 3.814 15.906 1.00 82.25 94 GLU A N 1
ATOM 764 C CA . GLU A 1 94 ? -8.129 4.639 14.883 1.00 82.25 94 GLU A CA 1
ATOM 765 C C . GLU A 1 94 ? -7.115 5.581 14.218 1.00 82.25 94 GLU A C 1
ATOM 767 O O . GLU A 1 94 ? -7.008 5.595 12.997 1.00 82.25 94 GLU A O 1
ATOM 772 N N . LYS A 1 95 ? -6.303 6.318 14.989 1.00 83.88 95 LYS A N 1
ATOM 773 C CA . LYS A 1 95 ? -5.316 7.257 14.420 1.00 83.88 95 LYS A CA 1
ATOM 774 C C . LYS A 1 95 ? -4.127 6.564 13.761 1.00 83.88 95 LYS A C 1
ATOM 776 O O . LYS A 1 95 ? -3.678 7.010 12.703 1.00 83.88 95 LYS A O 1
ATOM 781 N N . THR A 1 96 ? -3.627 5.479 14.344 1.00 87.19 96 THR A N 1
ATOM 782 C CA . THR A 1 96 ? -2.516 4.709 13.774 1.00 87.19 96 THR A CA 1
ATOM 783 C C . THR A 1 96 ? -2.893 4.108 12.423 1.00 87.19 96 THR A C 1
ATOM 785 O O . THR A 1 96 ? -2.102 4.196 11.485 1.00 87.19 96 THR A O 1
ATOM 788 N N . TYR A 1 97 ? -4.100 3.559 12.279 1.00 85.62 97 TYR A N 1
ATOM 789 C CA . TYR A 1 97 ? -4.533 2.968 11.015 1.00 85.62 97 TYR A CA 1
ATOM 790 C C . TYR A 1 97 ? -4.724 4.013 9.910 1.00 85.62 97 TYR A C 1
ATOM 792 O O . TYR A 1 97 ? -4.350 3.725 8.771 1.00 85.62 97 TYR A O 1
ATOM 800 N N . ILE A 1 98 ? -5.191 5.236 10.223 1.00 83.62 98 ILE A N 1
ATOM 801 C CA . ILE A 1 98 ? -5.220 6.356 9.255 1.00 83.62 98 ILE A CA 1
ATOM 802 C C . ILE A 1 98 ? -3.815 6.588 8.702 1.00 83.62 98 ILE A C 1
ATOM 804 O O . ILE A 1 98 ? -3.614 6.606 7.488 1.00 83.62 98 ILE A O 1
ATOM 808 N N . PHE A 1 99 ? -2.832 6.731 9.592 1.00 87.69 99 PHE A N 1
ATOM 809 C CA . PHE A 1 99 ? -1.446 6.965 9.200 1.00 87.69 99 PHE A CA 1
ATOM 810 C C . PHE A 1 99 ? -0.884 5.815 8.352 1.00 87.69 99 PHE A C 1
ATOM 812 O O . PHE A 1 99 ? -0.302 6.055 7.292 1.00 87.69 99 PHE A O 1
ATOM 819 N N . LEU A 1 100 ? -1.102 4.568 8.780 1.00 89.31 100 LEU A N 1
ATOM 820 C CA . LEU A 1 100 ? -0.639 3.379 8.063 1.00 89.31 100 LEU A CA 1
ATOM 821 C C . LEU A 1 100 ? -1.244 3.269 6.662 1.00 89.31 100 LEU A C 1
ATOM 823 O O . LEU A 1 100 ? -0.541 2.873 5.736 1.00 89.31 100 LEU A O 1
ATOM 827 N N . TRP A 1 101 ? -2.512 3.639 6.477 1.00 89.19 101 TRP A N 1
ATOM 828 C CA . TRP A 1 101 ? -3.147 3.615 5.160 1.00 89.19 101 TRP A CA 1
ATOM 829 C C . TRP A 1 101 ? -2.431 4.543 4.173 1.00 89.19 101 TRP A C 1
ATOM 831 O O . TRP A 1 101 ? -2.011 4.098 3.103 1.00 89.19 101 TRP A O 1
ATOM 841 N N . PHE A 1 102 ? -2.209 5.809 4.550 1.00 89.00 102 PHE A N 1
ATOM 842 C CA . PHE A 1 102 ? -1.485 6.758 3.695 1.00 89.00 102 PHE A CA 1
ATOM 843 C C . PHE A 1 102 ? -0.057 6.287 3.430 1.00 89.00 102 PHE A C 1
ATOM 845 O O . PHE A 1 102 ? 0.418 6.341 2.295 1.00 89.00 102 PHE A O 1
ATOM 852 N N . TRP A 1 103 ? 0.606 5.770 4.463 1.00 91.25 103 TRP A N 1
ATOM 853 C CA . TRP A 1 103 ? 1.952 5.227 4.364 1.00 91.25 103 TRP A CA 1
ATOM 854 C C . TRP A 1 103 ? 2.046 4.080 3.348 1.00 91.25 103 TRP A C 1
ATOM 856 O O . TRP A 1 103 ? 2.879 4.122 2.442 1.00 91.25 103 TRP A O 1
ATOM 866 N N . TYR A 1 104 ? 1.164 3.082 3.440 1.00 91.00 104 TYR A N 1
ATOM 867 C CA . TYR A 1 104 ? 1.168 1.942 2.527 1.00 91.00 104 TYR A CA 1
ATOM 868 C C . TYR A 1 104 ? 0.826 2.331 1.086 1.00 91.00 104 TYR A C 1
ATOM 870 O O . TYR A 1 104 ? 1.467 1.823 0.167 1.00 91.00 104 TYR A O 1
ATOM 878 N N . ILE A 1 105 ? -0.118 3.252 0.866 1.00 90.50 105 ILE A N 1
ATOM 879 C CA . ILE A 1 105 ? -0.452 3.740 -0.481 1.00 90.50 105 ILE A CA 1
ATOM 880 C C . ILE A 1 105 ? 0.727 4.498 -1.106 1.00 90.50 105 ILE A C 1
ATOM 882 O O . ILE A 1 105 ? 1.063 4.269 -2.271 1.00 90.50 105 ILE A O 1
ATOM 886 N N . ILE A 1 106 ? 1.407 5.358 -0.343 1.00 92.19 106 ILE A N 1
ATOM 887 C CA . ILE A 1 106 ? 2.598 6.071 -0.826 1.00 92.19 106 ILE A CA 1
ATOM 888 C C . ILE A 1 106 ? 3.715 5.075 -1.159 1.00 92.19 106 ILE A C 1
ATOM 890 O O . ILE A 1 106 ? 4.307 5.146 -2.235 1.00 92.19 106 ILE A O 1
ATOM 894 N N . LEU A 1 107 ? 3.980 4.100 -0.287 1.00 93.50 107 LEU A N 1
ATOM 895 C CA . LEU A 1 107 ? 5.001 3.086 -0.555 1.00 93.50 107 LEU A CA 1
ATOM 896 C C . LEU A 1 107 ? 4.664 2.226 -1.777 1.00 93.50 107 LEU A C 1
ATOM 898 O O . LEU A 1 107 ? 5.534 1.994 -2.616 1.00 93.50 107 LEU A O 1
ATOM 902 N N . ALA A 1 108 ? 3.411 1.786 -1.913 1.00 92.81 108 ALA A N 1
ATOM 903 C CA . ALA A 1 108 ? 2.965 0.994 -3.054 1.00 92.81 108 ALA A CA 1
ATOM 904 C C . ALA A 1 108 ? 3.095 1.771 -4.373 1.00 92.81 108 ALA A C 1
ATOM 906 O O . ALA A 1 108 ? 3.588 1.229 -5.365 1.00 92.81 108 ALA A O 1
ATOM 907 N N . THR A 1 109 ? 2.695 3.047 -4.397 1.00 92.94 109 THR A N 1
ATOM 908 C CA . THR A 1 109 ? 2.783 3.904 -5.594 1.00 92.94 109 THR A CA 1
ATOM 909 C C . THR A 1 109 ? 4.228 4.219 -5.983 1.00 92.94 109 THR A C 1
ATOM 911 O O . THR A 1 109 ? 4.585 4.082 -7.151 1.00 92.94 109 THR A O 1
ATOM 914 N N . LEU A 1 110 ? 5.097 4.560 -5.027 1.00 93.94 110 LEU A N 1
ATOM 915 C CA . LEU A 1 110 ? 6.515 4.807 -5.304 1.00 93.94 110 LEU A CA 1
ATOM 916 C C . LEU A 1 110 ? 7.237 3.543 -5.785 1.00 93.94 110 LEU A C 1
ATOM 918 O O . LEU A 1 110 ? 7.978 3.595 -6.769 1.00 93.94 110 LEU A O 1
ATOM 922 N N . LEU A 1 111 ? 7.011 2.399 -5.132 1.00 93.06 111 LEU A N 1
ATOM 923 C CA . LEU A 1 111 ? 7.674 1.149 -5.498 1.00 93.06 111 LEU A CA 1
ATOM 924 C C . LEU A 1 111 ? 7.197 0.626 -6.859 1.00 93.06 111 LEU A C 1
ATOM 926 O O . LEU A 1 111 ? 8.015 0.201 -7.673 1.00 93.06 111 LEU A O 1
ATOM 930 N N . SER A 1 112 ? 5.892 0.699 -7.137 1.00 92.00 112 SER A N 1
ATOM 931 C CA . SER A 1 112 ? 5.344 0.335 -8.449 1.00 92.00 112 SER A CA 1
ATOM 932 C C . SER A 1 112 ? 5.860 1.252 -9.558 1.00 92.00 112 SER A C 1
ATOM 934 O O . SER A 1 112 ? 6.289 0.751 -10.595 1.00 92.00 112 SER A O 1
ATOM 936 N N . ALA A 1 113 ? 5.920 2.570 -9.338 1.00 92.69 113 ALA A N 1
ATOM 937 C CA . ALA A 1 113 ? 6.491 3.508 -10.304 1.00 92.69 113 ALA A CA 1
ATOM 938 C C . ALA A 1 113 ? 7.975 3.215 -10.586 1.00 92.69 113 ALA A C 1
ATOM 940 O O . ALA A 1 113 ? 8.396 3.213 -11.745 1.00 92.69 113 ALA A O 1
ATOM 941 N N . LEU A 1 114 ? 8.761 2.910 -9.547 1.00 89.38 114 LEU A N 1
ATOM 942 C CA . LEU A 1 114 ? 10.162 2.502 -9.687 1.00 89.38 114 LEU A CA 1
ATOM 943 C C . LEU A 1 114 ? 10.299 1.198 -10.478 1.00 89.38 114 LEU A C 1
ATOM 945 O O . LEU A 1 114 ? 11.120 1.127 -11.394 1.00 89.38 114 LEU A O 1
ATOM 949 N N . LEU A 1 115 ? 9.482 0.188 -10.173 1.00 88.56 115 LEU A N 1
ATOM 950 C CA . LEU A 1 115 ? 9.481 -1.082 -10.898 1.00 88.56 115 LEU A CA 1
ATOM 951 C C . LEU A 1 115 ? 9.090 -0.902 -12.367 1.00 88.56 115 LEU A C 1
ATOM 953 O O . LEU A 1 115 ? 9.761 -1.459 -13.232 1.00 88.56 115 LEU A O 1
ATOM 957 N N . ILE A 1 116 ? 8.074 -0.087 -12.669 1.00 87.94 116 ILE A N 1
ATOM 958 C CA . ILE A 1 116 ? 7.661 0.221 -14.047 1.00 87.94 116 ILE A CA 1
ATOM 959 C C . ILE A 1 116 ? 8.784 0.945 -14.791 1.00 87.94 116 ILE A C 1
ATOM 961 O O . ILE A 1 116 ? 9.153 0.533 -15.889 1.00 87.94 116 ILE A O 1
ATOM 965 N N . TYR A 1 117 ? 9.373 1.986 -14.193 1.00 85.25 117 TYR A N 1
ATOM 966 C CA . TYR A 1 117 ? 10.495 2.719 -14.786 1.00 85.25 117 TYR A CA 1
ATOM 967 C C . TYR A 1 117 ? 11.640 1.772 -15.169 1.00 85.25 117 TYR A C 1
ATOM 969 O O . TYR A 1 117 ? 12.175 1.826 -16.278 1.00 85.25 117 TYR A O 1
ATOM 977 N N . ARG A 1 118 ? 11.971 0.838 -14.276 1.00 80.12 118 ARG A N 1
ATOM 978 C CA . ARG A 1 118 ? 13.033 -0.149 -14.491 1.00 80.12 118 ARG A CA 1
ATOM 979 C C . ARG A 1 118 ? 12.642 -1.219 -15.503 1.00 80.12 118 ARG A C 1
ATOM 981 O O . ARG A 1 118 ? 13.461 -1.568 -16.348 1.00 80.12 118 ARG A O 1
ATOM 988 N N . ALA A 1 119 ? 11.399 -1.690 -15.479 1.00 82.31 119 ALA A N 1
ATOM 989 C CA . ALA A 1 119 ? 10.870 -2.623 -16.468 1.00 82.31 119 ALA A CA 1
ATOM 990 C C . ALA A 1 119 ? 10.923 -2.026 -17.883 1.00 82.31 119 ALA A C 1
ATOM 992 O O . ALA A 1 119 ? 11.351 -2.708 -18.811 1.00 82.31 119 ALA A O 1
ATOM 993 N N . VAL A 1 120 ? 10.595 -0.738 -18.044 1.00 82.88 120 VAL A N 1
ATOM 994 C CA . VAL A 1 120 ? 10.714 -0.016 -19.323 1.00 82.88 120 VAL A CA 1
ATOM 995 C C . VAL A 1 120 ? 12.166 0.030 -19.800 1.00 82.88 120 VAL A C 1
ATOM 997 O O . VAL A 1 120 ? 12.438 -0.239 -20.968 1.00 82.88 120 VAL A O 1
ATOM 1000 N N . ILE A 1 121 ? 13.121 0.304 -18.910 1.00 77.44 121 ILE A N 1
ATOM 1001 C CA . ILE A 1 121 ? 14.551 0.302 -19.254 1.00 77.44 121 ILE A CA 1
ATOM 1002 C C . ILE A 1 121 ? 15.052 -1.096 -19.662 1.00 77.44 121 ILE A C 1
ATOM 1004 O O . ILE A 1 121 ? 15.909 -1.231 -20.549 1.00 77.44 121 ILE A O 1
ATOM 1008 N N . LEU A 1 122 ? 14.547 -2.145 -19.009 1.00 74.00 122 LEU A N 1
ATOM 1009 C CA . LEU A 1 122 ? 14.887 -3.531 -19.318 1.00 74.00 122 LEU A CA 1
ATOM 1010 C C . LEU A 1 122 ? 14.302 -3.964 -20.667 1.00 74.00 122 LEU A C 1
ATOM 1012 O O . LEU A 1 122 ? 15.050 -4.478 -21.498 1.00 74.00 122 LEU A O 1
ATOM 1016 N N . ALA A 1 123 ? 13.011 -3.709 -20.894 1.00 75.88 123 ALA A N 1
ATOM 1017 C CA . ALA A 1 123 ? 12.275 -4.132 -22.083 1.00 75.88 123 ALA A CA 1
ATOM 1018 C C . ALA A 1 123 ? 12.629 -3.321 -23.339 1.00 75.88 123 ALA A C 1
ATOM 1020 O O . ALA A 1 123 ? 12.639 -3.869 -24.439 1.00 75.88 123 ALA A O 1
ATOM 1021 N N . ALA A 1 124 ? 12.941 -2.028 -23.192 1.00 74.06 124 ALA A N 1
ATOM 1022 C CA . ALA A 1 124 ? 13.198 -1.130 -24.310 1.00 74.06 124 ALA A CA 1
ATOM 1023 C C . ALA A 1 124 ? 14.667 -0.653 -24.335 1.00 74.06 124 ALA A C 1
ATOM 1025 O O . ALA A 1 124 ? 14.986 0.440 -23.852 1.00 74.06 124 ALA A O 1
ATOM 1026 N N . PRO A 1 125 ? 15.589 -1.416 -24.957 1.00 68.06 125 PRO A N 1
ATOM 1027 C CA . PRO A 1 125 ? 16.983 -0.993 -25.120 1.00 68.06 125 PRO A CA 1
ATOM 1028 C C . PRO A 1 125 ? 17.122 0.313 -25.925 1.00 68.06 125 PRO A C 1
ATOM 1030 O O . PRO A 1 125 ? 18.097 1.038 -25.750 1.00 68.06 125 PRO A O 1
ATOM 1033 N N . SER A 1 126 ? 16.121 0.665 -26.740 1.00 65.00 126 SER A N 1
ATOM 1034 C CA . SER A 1 126 ? 16.034 1.930 -27.487 1.00 65.00 126 SER A CA 1
ATOM 1035 C C . SER A 1 126 ? 15.833 3.166 -26.600 1.00 65.00 126 SER A C 1
ATOM 1037 O O . SER A 1 126 ? 16.179 4.273 -27.006 1.00 65.00 126 SER A O 1
ATOM 1039 N N . VAL A 1 127 ? 15.297 2.995 -25.387 1.00 71.06 127 VAL A N 1
ATOM 1040 C CA . VAL A 1 127 ? 15.005 4.099 -24.453 1.00 71.06 127 VAL A CA 1
ATOM 1041 C C . VAL A 1 127 ? 16.246 4.479 -23.633 1.00 71.06 127 VAL A C 1
ATOM 1043 O O . VAL A 1 127 ? 16.400 5.630 -23.224 1.00 71.06 127 VAL A O 1
ATOM 1046 N N . ARG A 1 128 ? 17.194 3.550 -23.464 1.00 73.81 128 ARG A N 1
ATOM 1047 C CA . ARG A 1 128 ? 18.462 3.755 -22.742 1.00 73.81 128 ARG A CA 1
ATOM 1048 C C . ARG A 1 128 ? 19.309 4.922 -23.271 1.00 73.81 128 ARG A C 1
ATOM 1050 O O . ARG A 1 128 ? 19.666 5.776 -22.457 1.00 73.81 128 ARG A O 1
ATOM 1057 N N . PRO A 1 129 ? 19.606 5.039 -24.584 1.00 69.44 129 PRO A N 1
ATOM 1058 C CA . PRO A 1 129 ? 20.387 6.166 -25.095 1.00 69.44 129 PRO A CA 1
ATOM 1059 C C . PRO A 1 129 ? 19.632 7.497 -24.998 1.00 69.44 129 PRO A C 1
ATOM 1061 O O . PRO A 1 129 ? 20.259 8.534 -24.794 1.00 69.44 129 PRO A O 1
ATOM 1064 N N . TYR A 1 130 ? 18.296 7.479 -25.074 1.00 73.44 130 TYR A N 1
ATOM 1065 C CA . TYR A 1 130 ? 17.471 8.677 -24.909 1.00 73.44 130 TYR A CA 1
ATOM 1066 C C . TYR A 1 130 ? 17.503 9.197 -23.465 1.00 73.44 130 TYR A C 1
ATOM 1068 O O . TYR A 1 130 ? 17.724 10.386 -23.242 1.00 73.44 130 TYR A O 1
ATOM 1076 N N . ILE A 1 131 ? 17.362 8.306 -22.475 1.00 75.75 131 ILE A N 1
ATOM 1077 C CA . ILE A 1 131 ? 17.500 8.655 -21.052 1.00 75.75 131 ILE A CA 1
ATOM 1078 C C . ILE A 1 131 ? 18.917 9.164 -20.757 1.00 75.75 131 ILE A C 1
ATOM 1080 O O . ILE A 1 131 ? 19.067 10.178 -20.074 1.00 75.75 131 ILE A O 1
ATOM 1084 N N . LEU A 1 132 ? 19.951 8.507 -21.295 1.00 72.75 132 LEU A N 1
ATOM 1085 C CA . LEU A 1 132 ? 21.346 8.900 -21.085 1.00 72.75 132 LEU A CA 1
ATOM 1086 C C . LEU A 1 132 ? 21.635 10.298 -21.651 1.00 72.75 132 LEU A C 1
ATOM 1088 O O . LEU A 1 132 ? 22.230 11.123 -20.964 1.00 72.75 132 LEU A O 1
ATOM 1092 N N . HIS A 1 133 ? 21.158 10.590 -22.863 1.00 75.19 133 HIS A N 1
ATOM 1093 C CA . HIS A 1 133 ? 21.300 11.908 -23.481 1.00 75.19 133 HIS A CA 1
ATOM 1094 C C . HIS A 1 133 ? 20.502 12.991 -22.735 1.00 75.19 133 HIS A C 1
ATOM 1096 O O . HIS A 1 133 ? 20.979 14.110 -22.557 1.00 75.19 133 HIS A O 1
ATOM 1102 N N . ARG A 1 134 ? 19.302 12.660 -22.238 1.00 77.12 134 ARG A N 1
ATOM 1103 C CA . ARG A 1 134 ? 18.473 13.596 -21.464 1.00 77.12 134 ARG A CA 1
ATOM 1104 C C . ARG A 1 134 ? 19.079 13.920 -20.096 1.00 77.12 134 ARG A C 1
ATOM 1106 O O . ARG A 1 134 ? 18.947 15.051 -19.638 1.00 77.12 134 ARG A O 1
ATOM 1113 N N . ARG A 1 135 ? 19.739 12.950 -19.453 1.00 77.50 135 ARG A N 1
ATOM 1114 C CA . ARG A 1 135 ? 20.421 13.126 -18.160 1.00 77.50 135 ARG A CA 1
ATOM 1115 C C . ARG A 1 135 ? 21.767 13.839 -18.317 1.00 77.50 135 ARG A C 1
ATOM 1117 O O . ARG A 1 135 ? 22.058 14.746 -17.546 1.00 77.50 135 ARG A O 1
ATOM 1124 N N . ASN A 1 136 ? 22.537 13.492 -19.351 1.00 74.62 136 ASN A N 1
ATOM 1125 C CA . ASN A 1 136 ? 23.840 14.082 -19.654 1.00 74.62 136 ASN A CA 1
ATOM 1126 C C . ASN A 1 136 ? 23.810 14.763 -21.026 1.00 74.62 136 ASN A C 1
ATOM 1128 O O . ASN A 1 136 ? 24.293 14.229 -22.025 1.00 74.62 136 ASN A O 1
ATOM 1132 N N . ARG A 1 137 ? 23.287 15.992 -21.047 1.00 74.50 137 ARG A N 1
ATOM 1133 C CA . ARG A 1 137 ? 23.093 16.796 -22.266 1.00 74.50 137 ARG A CA 1
ATOM 1134 C C . ARG A 1 137 ? 24.392 17.119 -23.025 1.00 74.50 137 ARG A C 1
ATOM 1136 O O . ARG A 1 137 ? 24.332 17.493 -24.189 1.00 74.50 137 ARG A O 1
ATOM 1143 N N . MET A 1 138 ? 25.551 16.964 -22.376 1.00 76.12 138 MET A N 1
ATOM 1144 C CA . MET A 1 138 ? 26.878 17.155 -22.981 1.00 76.12 138 MET A CA 1
ATOM 1145 C C . MET A 1 138 ? 27.336 15.988 -23.869 1.00 76.12 138 MET A C 1
ATOM 1147 O O . MET A 1 138 ? 28.271 16.161 -24.644 1.00 76.12 138 MET A O 1
ATOM 1151 N N . ILE A 1 139 ? 26.718 14.804 -23.773 1.00 76.88 139 ILE A N 1
ATOM 1152 C CA . ILE A 1 139 ? 27.132 13.641 -24.568 1.00 76.88 139 ILE A CA 1
ATOM 1153 C C . ILE A 1 139 ? 26.315 13.615 -25.869 1.00 76.88 139 ILE A C 1
ATOM 1155 O O . ILE A 1 139 ? 25.083 13.511 -25.804 1.00 76.88 139 ILE A O 1
ATOM 1159 N N . PRO A 1 140 ? 26.955 13.677 -27.053 1.00 78.62 140 PRO A N 1
ATOM 1160 C CA . PRO A 1 140 ? 26.247 13.583 -28.324 1.00 78.62 140 PRO A CA 1
ATOM 1161 C C . PRO A 1 140 ? 25.538 12.229 -28.455 1.00 78.62 140 PRO A C 1
ATOM 1163 O O . PRO A 1 140 ? 26.030 11.190 -28.000 1.00 78.62 140 PRO A O 1
ATOM 1166 N N . PHE A 1 141 ? 24.358 12.251 -29.078 1.00 75.25 141 PHE A N 1
ATOM 1167 C CA . PHE A 1 141 ? 23.444 11.108 -29.142 1.00 75.25 141 PHE A CA 1
ATOM 1168 C C . PHE A 1 141 ? 24.084 9.855 -29.766 1.00 75.25 141 PHE A C 1
ATOM 1170 O O . PHE A 1 141 ? 23.815 8.740 -29.317 1.00 75.25 141 PHE A O 1
ATOM 1177 N N . ASP A 1 142 ? 24.994 10.022 -30.729 1.00 74.62 142 ASP A N 1
ATOM 1178 C CA . ASP A 1 142 ? 25.700 8.912 -31.381 1.00 74.62 142 ASP A CA 1
ATOM 1179 C C . ASP A 1 142 ? 26.648 8.165 -30.434 1.00 74.62 142 ASP A C 1
ATOM 1181 O O . ASP A 1 142 ? 26.694 6.932 -30.446 1.00 74.62 142 ASP A O 1
ATOM 1185 N N . ILE A 1 143 ? 27.339 8.887 -29.542 1.00 75.25 143 ILE A N 1
ATOM 1186 C CA . ILE A 1 143 ? 28.193 8.282 -28.509 1.00 75.25 143 ILE A CA 1
ATOM 1187 C C . ILE A 1 143 ? 27.318 7.597 -27.455 1.00 75.25 143 ILE A C 1
ATOM 1189 O O . ILE A 1 143 ? 27.598 6.464 -27.070 1.00 75.25 143 ILE A O 1
ATOM 1193 N N . ALA A 1 144 ? 26.210 8.223 -27.046 1.00 71.25 144 ALA A N 1
ATOM 1194 C CA . ALA A 1 144 ? 25.253 7.619 -26.116 1.00 71.25 144 ALA A CA 1
ATOM 1195 C C . ALA A 1 144 ? 24.656 6.306 -26.664 1.00 71.25 144 ALA A C 1
ATOM 1197 O O . ALA A 1 144 ? 24.521 5.322 -25.931 1.00 71.25 144 ALA A O 1
ATOM 1198 N N . LYS A 1 145 ? 24.353 6.257 -27.967 1.00 74.88 145 LYS A N 1
ATOM 1199 C CA . LYS A 1 145 ? 23.858 5.063 -28.666 1.00 74.88 145 LYS A CA 1
ATOM 1200 C C . LYS A 1 145 ? 24.934 3.987 -28.805 1.00 74.88 145 LYS A C 1
ATOM 1202 O O . LYS A 1 145 ? 24.638 2.814 -28.586 1.00 74.88 145 LYS A O 1
ATOM 1207 N N . ALA A 1 146 ? 26.174 4.363 -29.118 1.00 73.56 146 ALA A N 1
ATOM 1208 C CA . ALA A 1 146 ? 27.297 3.433 -29.218 1.00 73.56 146 ALA A CA 1
ATOM 1209 C C . ALA A 1 146 ? 27.660 2.803 -27.862 1.00 73.56 146 ALA A C 1
ATOM 1211 O O . ALA A 1 146 ? 27.866 1.591 -27.787 1.00 73.56 146 ALA A O 1
ATOM 1212 N N . VAL A 1 147 ? 27.673 3.604 -26.789 1.00 74.00 147 VAL A N 1
ATOM 1213 C CA . VAL A 1 147 ? 27.919 3.140 -25.416 1.00 74.00 147 VAL A CA 1
ATOM 1214 C C . VAL A 1 147 ? 26.797 2.211 -24.968 1.00 74.00 147 VAL A C 1
ATOM 1216 O O . VAL A 1 147 ? 27.078 1.074 -24.608 1.00 74.00 147 VAL A O 1
ATOM 1219 N N . SER A 1 148 ? 25.531 2.621 -25.105 1.00 72.75 148 SER A N 1
ATOM 1220 C CA . SER A 1 148 ? 24.378 1.802 -24.700 1.00 72.75 148 SER A CA 1
ATOM 1221 C C . SER A 1 148 ? 24.230 0.485 -25.477 1.00 72.75 148 SER A C 1
ATOM 1223 O O . SER A 1 148 ? 23.499 -0.395 -25.026 1.00 72.75 148 SER A O 1
ATOM 1225 N N . ARG A 1 149 ? 24.866 0.349 -26.649 1.00 68.88 149 ARG A N 1
ATOM 1226 C CA . ARG A 1 149 ? 24.893 -0.895 -27.439 1.00 68.88 149 ARG A CA 1
ATOM 1227 C C . ARG A 1 149 ? 26.024 -1.839 -27.015 1.00 68.88 149 ARG A C 1
ATOM 1229 O O . ARG A 1 149 ? 25.964 -3.022 -27.333 1.00 68.88 149 ARG A O 1
ATOM 1236 N N . LYS A 1 150 ? 27.058 -1.312 -26.348 1.00 68.44 150 LYS A N 1
ATOM 1237 C CA . LYS A 1 150 ? 28.223 -2.060 -25.847 1.00 68.44 150 LYS A CA 1
ATOM 1238 C C . LYS A 1 150 ? 28.118 -2.416 -24.365 1.00 68.44 150 LYS A C 1
ATOM 1240 O O . LYS A 1 150 ? 28.696 -3.424 -23.974 1.00 68.44 150 LYS A O 1
ATOM 1245 N N . THR A 1 151 ? 27.416 -1.626 -23.553 1.00 63.88 151 THR A N 1
ATOM 1246 C CA . THR A 1 151 ? 27.180 -1.947 -22.142 1.00 63.88 151 THR A CA 1
ATOM 1247 C C . THR A 1 151 ? 26.001 -2.893 -21.977 1.00 63.88 151 THR A C 1
ATOM 1249 O O . THR A 1 151 ? 24.909 -2.687 -22.510 1.00 63.88 151 THR A O 1
ATOM 1252 N N . ASP A 1 152 ? 26.234 -3.955 -21.213 1.00 60.97 152 ASP A N 1
ATOM 1253 C CA . ASP A 1 152 ? 25.198 -4.907 -20.853 1.00 60.97 152 ASP A CA 1
ATOM 1254 C C . ASP A 1 152 ? 24.289 -4.327 -19.753 1.00 60.97 152 ASP A C 1
ATOM 1256 O O . ASP A 1 152 ? 24.648 -3.374 -19.061 1.00 60.97 152 ASP A O 1
ATOM 1260 N N . VAL A 1 153 ? 23.108 -4.915 -19.556 1.00 61.94 153 VAL A N 1
ATOM 1261 C CA . VAL A 1 153 ? 22.094 -4.468 -18.580 1.00 61.94 153 VAL A CA 1
ATOM 1262 C C . VAL A 1 153 ? 22.680 -4.289 -17.175 1.00 61.94 153 VAL A C 1
ATOM 1264 O O . VAL A 1 153 ? 22.280 -3.388 -16.445 1.00 61.94 153 VAL A O 1
ATOM 1267 N N . GLY A 1 154 ? 23.641 -5.142 -16.809 1.00 56.44 154 GLY A N 1
ATOM 1268 C CA . GLY A 1 154 ? 24.320 -5.087 -15.516 1.00 56.44 154 GLY A CA 1
ATOM 1269 C C . GLY A 1 154 ? 25.353 -3.964 -15.377 1.00 56.44 154 GLY A C 1
ATOM 127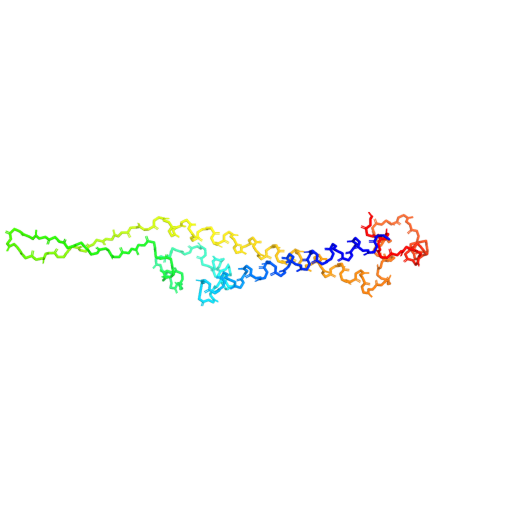0 O O . GLY A 1 154 ? 25.602 -3.554 -14.251 1.00 56.44 154 GLY A O 1
ATOM 1271 N N . ASP A 1 155 ? 25.915 -3.462 -16.480 1.00 59.59 155 ASP A N 1
ATOM 1272 C CA . ASP A 1 155 ? 26.912 -2.378 -16.471 1.00 59.59 155 ASP A CA 1
ATOM 1273 C C . ASP A 1 155 ? 26.259 -0.996 -16.599 1.00 59.59 155 ASP A C 1
ATOM 1275 O O . ASP A 1 155 ? 26.836 -0.008 -16.171 1.00 59.59 155 ASP A O 1
ATOM 1279 N N . TRP A 1 156 ? 25.044 -0.910 -17.158 1.00 57.81 156 TRP A N 1
ATOM 1280 C CA . TRP A 1 156 ? 24.236 0.320 -17.139 1.00 57.81 156 TRP A CA 1
ATOM 1281 C C . TRP A 1 156 ? 23.588 0.585 -15.766 1.00 57.81 156 TRP A C 1
ATOM 1283 O O . TRP A 1 156 ? 23.154 1.699 -15.490 1.00 57.81 156 TRP A O 1
ATOM 1293 N N . TRP A 1 157 ? 23.470 -0.453 -14.932 1.00 56.25 157 TRP A N 1
ATOM 1294 C CA . TRP A 1 157 ? 22.816 -0.394 -13.622 1.00 56.25 157 TRP A CA 1
ATOM 1295 C C . TRP A 1 157 ? 23.705 0.174 -12.499 1.00 56.25 157 TRP A C 1
ATOM 1297 O O . TRP A 1 157 ? 23.176 0.614 -11.479 1.00 56.25 157 TRP A O 1
ATOM 1307 N N . ILE A 1 158 ? 25.032 0.124 -12.671 1.00 53.69 158 ILE A N 1
ATOM 1308 C CA . ILE A 1 158 ? 26.041 0.683 -11.751 1.00 53.69 158 ILE A CA 1
ATOM 1309 C C . ILE A 1 158 ? 26.260 2.157 -12.089 1.00 53.69 158 ILE A C 1
ATOM 1311 O O . ILE A 1 158 ? 26.307 2.963 -11.134 1.00 53.69 158 ILE A O 1
#

Foldseek 3Di:
DLVVVVVVVLVVLVVVLVVLVVVQVVVCVLLVNCLLCVLVVCVVCVPPDCVPDPDCLCVSQPQKDWDWDWDQDPVRDTDIDIDIDGDVVSVVVSVVSNVVSVVSVVVNVVSVVVSVVLVCVVVCLVCQLVVVCVVPVPDDSVVSNVVSVVDDPSRSVD